Protein AF-A0A352TCT3-F1 (afdb_monomer)

Secondary structure (DSSP, 8-state):
---EEEEEEETTTTEEEEEEE-TTS-EEEEEEEEE-TTS-EEEEEEEETTEEEEEEEEEE-TTS-EEEEEEEEE-SS-EEEEEEEEE--SS-SSPEEEEEETTEEEEEEEESSSSEEEEEEESSSSEEEEEEEETTEEEEEEEEE-

Sequence (146 aa):
MFKKNKWQYREETKTLETSLYNSEGKEVSKTIYLYNAQGNLLSLQKTEENMLTYKGTFSYDSQNRLIAQEETVSDGKRTQVLRYEYTHTLRSSTPDMSFYEDGELRITEEHESDSRVIQTIYFDSSHKIVAVYQDKIKVEEKLIED

Solvent-accessible surface area (backbone atoms only — not comparable to full-atom values): 7748 Å² total; per-residue (Å²): 112,76,68,48,78,48,79,50,77,40,78,95,67,38,28,42,36,38,38,35,21,36,74,86,67,49,74,44,34,39,38,43,37,32,35,49,97,88,68,48,67,40,33,38,40,32,30,45,77,89,38,74,34,34,39,38,37,45,41,61,50,99,85,73,44,75,34,34,38,41,36,39,42,32,83,88,84,54,76,48,40,40,36,40,40,40,47,80,56,93,50,21,95,59,57,24,37,39,36,26,53,74,82,42,72,35,35,40,37,42,47,76,27,83,46,32,36,41,36,36,40,41,81,55,101,45,40,34,37,44,34,35,26,49,77,87,38,79,78,46,75,43,82,46,76,115

Radius of gyration: 19.86 Å; Cα contacts (8 Å, |Δi|>4): 345; chains: 1; bounding box: 52×35×47 Å

pLDDT: mean 95.11, std 6.44, range [53.06, 98.81]

Foldseek 3Di:
DWDDKDWDADPVQRKIKIFTARPVRDTFKIK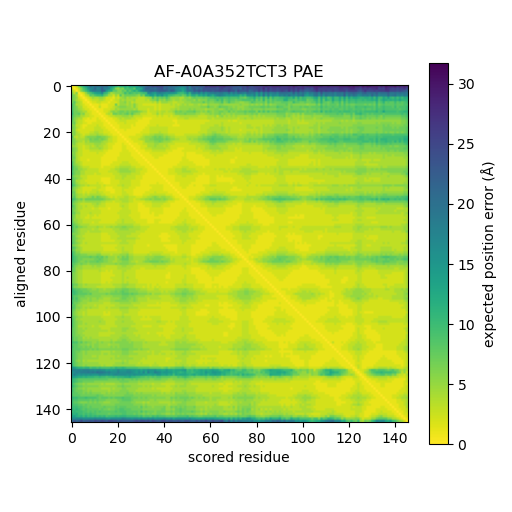IFGADPVGHTQKMWMAGNNRTQKIKGWDADPVRHTAKMWMWGDPPPDIKIKIKGFADDPQEPGTWIWIDINNHTAKTWDRNHNQWIWIWGDPDPFWIKIWIGGNNHTPDIDIGGD

Nearest PDB structures (foldseek):
  8qja-assembly1_A  TM=4.195E-01  e=4.660E-03  Advenella mimigardefordensis DPN7
  8fjp-assembly1_A  TM=3.912E-01  e=1.651E-02  Aedes aegypti
  8cp6-assembly1_B  TM=3.955E-01  e=5.2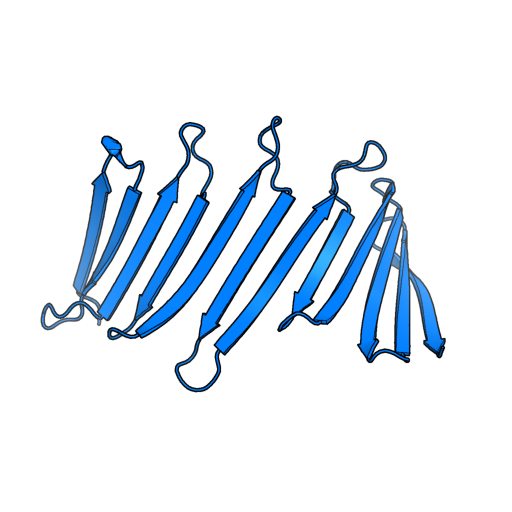88E-02  Pseudomonas aeruginosa
  8r54-assembly1_A  TM=2.310E-01  e=3.188E-02  Mus musculus
  6ske-assembly2_C  TM=1.926E-01  e=3.903E-02  Gallus gallus

Structure (mmCIF, N/CA/C/O backbone):
data_AF-A0A352TCT3-F1
#
_entry.id   AF-A0A352TCT3-F1
#
loop_
_atom_site.group_PDB
_atom_site.id
_atom_site.type_symbol
_atom_site.label_atom_id
_atom_site.label_alt_id
_atom_site.label_comp_id
_atom_site.label_asym_id
_atom_site.label_entity_id
_atom_site.label_seq_id
_atom_site.pdbx_PDB_ins_code
_atom_site.Cartn_x
_atom_site.Cartn_y
_atom_site.Cartn_z
_atom_site.occupancy
_atom_site.B_iso_or_equiv
_atom_site.auth_seq_id
_atom_site.auth_comp_id
_atom_site.auth_asym_id
_atom_site.auth_atom_id
_atom_site.pdbx_PDB_model_num
ATOM 1 N N . MET A 1 1 ? 21.296 -17.694 -15.715 1.00 53.06 1 MET A N 1
ATOM 2 C CA . MET A 1 1 ? 22.333 -17.125 -14.823 1.00 53.06 1 MET A CA 1
ATOM 3 C C . MET A 1 1 ? 22.462 -15.641 -15.150 1.00 53.06 1 MET A C 1
ATOM 5 O O . MET A 1 1 ? 22.738 -15.325 -16.302 1.00 53.06 1 MET A O 1
ATOM 9 N N . PHE A 1 2 ? 22.175 -14.737 -14.209 1.00 61.62 2 PHE A N 1
ATOM 10 C CA . PHE A 1 2 ? 22.302 -13.290 -14.437 1.00 61.62 2 PHE A CA 1
ATOM 11 C C . PHE A 1 2 ? 23.760 -12.862 -14.275 1.00 61.62 2 PHE A C 1
ATOM 13 O O . PHE A 1 2 ? 24.455 -13.383 -13.404 1.00 61.62 2 PHE A O 1
ATOM 20 N N . LYS A 1 3 ? 24.243 -11.963 -15.138 1.00 66.81 3 LYS A N 1
ATOM 21 C CA . LYS A 1 3 ? 25.675 -11.627 -15.210 1.00 66.81 3 LYS A CA 1
ATOM 22 C C . LYS A 1 3 ? 26.025 -10.269 -14.620 1.00 66.81 3 LYS A C 1
ATOM 24 O O . LYS A 1 3 ? 27.180 -10.066 -14.252 1.00 66.81 3 LYS A O 1
ATOM 29 N N . LYS A 1 4 ? 25.085 -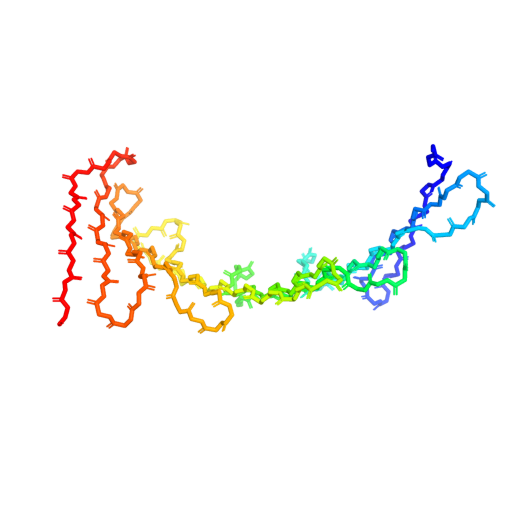9.320 -14.592 1.00 76.12 4 LYS A N 1
ATOM 30 C CA . LYS A 1 4 ? 25.413 -7.932 -14.262 1.00 76.12 4 LYS A CA 1
ATOM 31 C C . LYS A 1 4 ? 24.219 -7.170 -13.705 1.00 76.12 4 LYS A C 1
ATOM 33 O O . LYS A 1 4 ? 23.139 -7.213 -14.285 1.00 76.12 4 LYS A O 1
ATOM 38 N N . ASN A 1 5 ? 24.481 -6.431 -12.632 1.00 82.19 5 ASN A N 1
ATOM 39 C CA . ASN A 1 5 ? 23.622 -5.372 -12.121 1.00 82.19 5 ASN A CA 1
ATOM 40 C C . ASN A 1 5 ? 24.245 -4.023 -12.493 1.00 82.19 5 ASN A C 1
ATOM 42 O O . ASN A 1 5 ? 25.467 -3.858 -12.411 1.00 82.19 5 ASN A O 1
ATOM 46 N N . LYS A 1 6 ? 23.421 -3.067 -12.914 1.00 91.00 6 LYS A N 1
ATOM 47 C CA . LYS A 1 6 ? 23.820 -1.670 -13.114 1.00 91.00 6 LYS A CA 1
ATOM 48 C C . LYS A 1 6 ? 22.936 -0.787 -12.245 1.00 91.00 6 LYS A C 1
ATOM 50 O O . LYS A 1 6 ? 21.727 -0.982 -12.226 1.00 91.00 6 LYS A O 1
ATOM 55 N N . TRP A 1 7 ? 23.546 0.189 -11.582 1.00 91.31 7 TRP A N 1
ATOM 56 C CA . TRP A 1 7 ? 22.848 1.231 -10.834 1.00 91.31 7 TRP A CA 1
ATOM 57 C C . TRP A 1 7 ? 23.170 2.585 -11.447 1.00 91.31 7 TRP A C 1
ATOM 59 O O . TRP A 1 7 ? 24.325 2.862 -11.782 1.00 91.31 7 TRP A O 1
ATOM 69 N N . GLN A 1 8 ? 22.156 3.425 -11.597 1.00 93.69 8 GLN A N 1
ATOM 70 C CA . GLN A 1 8 ? 22.319 4.796 -12.047 1.00 93.69 8 GLN A CA 1
ATOM 71 C C . GLN A 1 8 ? 21.451 5.711 -11.197 1.00 93.69 8 GLN A C 1
ATOM 73 O O . GLN A 1 8 ? 20.228 5.637 -11.245 1.00 93.69 8 GLN A O 1
ATOM 78 N N . TYR A 1 9 ? 22.098 6.588 -10.438 1.00 91.69 9 TYR A N 1
ATOM 79 C CA . TYR A 1 9 ? 21.422 7.603 -9.646 1.00 91.69 9 TYR A CA 1
ATOM 80 C C . TYR A 1 9 ? 21.542 8.970 -10.325 1.00 91.69 9 TYR A C 1
ATOM 82 O O . TYR A 1 9 ? 22.621 9.352 -10.785 1.00 91.69 9 TYR A O 1
ATOM 90 N N . ARG A 1 10 ? 20.425 9.690 -10.420 1.00 93.50 10 ARG A N 1
ATOM 91 C CA . ARG A 1 10 ? 20.323 11.045 -10.967 1.00 93.50 10 ARG A CA 1
ATOM 92 C C . ARG A 1 10 ? 19.877 11.974 -9.849 1.00 93.50 10 ARG A C 1
ATOM 94 O O . ARG A 1 10 ? 18.732 11.903 -9.414 1.00 93.50 10 ARG A O 1
ATOM 101 N N . GLU A 1 11 ? 20.783 12.835 -9.403 1.00 92.25 11 GLU A N 1
ATOM 102 C CA . GLU A 1 11 ? 20.540 13.725 -8.264 1.00 92.25 11 GLU A CA 1
ATOM 103 C C . GLU A 1 11 ? 19.509 14.819 -8.587 1.00 92.25 11 GLU A C 1
ATOM 105 O O . GLU A 1 11 ? 18.638 15.087 -7.765 1.00 92.25 11 GLU A O 1
ATOM 110 N N . GLU A 1 12 ? 19.536 15.379 -9.803 1.00 90.88 12 GLU A N 1
ATOM 111 C CA . GLU A 1 12 ? 18.596 16.421 -10.262 1.00 90.88 12 GLU A CA 1
ATOM 112 C C . GLU A 1 12 ? 17.131 15.973 -10.203 1.00 90.88 12 GLU A C 1
ATOM 114 O O . GLU A 1 12 ? 16.250 16.748 -9.843 1.00 90.88 12 GLU A O 1
ATOM 119 N N . THR A 1 13 ? 16.873 14.706 -10.538 1.00 89.56 13 THR A N 1
ATOM 120 C CA . THR A 1 13 ? 15.528 14.117 -10.547 1.00 89.56 13 THR A CA 1
ATOM 121 C C . THR A 1 13 ? 15.272 13.216 -9.343 1.00 89.56 13 THR A C 1
ATOM 123 O O . THR A 1 13 ? 14.236 12.556 -9.304 1.00 89.56 13 THR A O 1
ATOM 126 N N . LYS A 1 14 ? 16.219 13.116 -8.395 1.00 95.12 14 LYS A N 1
ATOM 127 C CA . LYS A 1 14 ? 16.174 12.182 -7.253 1.00 95.12 14 LYS A CA 1
ATOM 128 C C . LYS A 1 14 ? 15.729 10.776 -7.667 1.00 95.12 14 LYS A C 1
ATOM 130 O O . LYS A 1 14 ? 14.862 10.161 -7.050 1.00 95.12 14 LYS A O 1
ATOM 135 N N . THR A 1 15 ? 16.282 10.286 -8.773 1.00 96.56 15 THR A N 1
ATOM 136 C CA . THR A 1 15 ? 15.864 9.027 -9.400 1.00 96.56 15 THR A CA 1
ATOM 137 C C . THR A 1 15 ? 16.974 7.997 -9.304 1.00 96.56 15 THR A C 1
ATOM 139 O O . THR A 1 15 ? 18.106 8.274 -9.700 1.00 96.56 15 THR A O 1
ATOM 142 N N . LEU A 1 16 ? 16.651 6.795 -8.838 1.00 97.06 16 LEU A N 1
ATOM 143 C CA . LEU A 1 16 ? 17.525 5.630 -8.920 1.00 97.06 16 LEU A CA 1
ATOM 144 C C . LEU A 1 16 ? 16.969 4.662 -9.960 1.00 97.06 16 LEU A C 1
ATOM 146 O O . LEU A 1 16 ? 15.797 4.312 -9.932 1.00 97.06 16 LEU A O 1
ATOM 150 N N . GLU A 1 17 ? 17.824 4.200 -10.856 1.00 97.19 17 GLU A N 1
ATOM 151 C CA . GLU A 1 17 ? 17.521 3.150 -11.817 1.00 97.19 17 GLU A CA 1
ATOM 152 C C . GLU A 1 17 ? 18.409 1.938 -11.541 1.00 97.19 17 GLU A C 1
ATOM 154 O O . GLU A 1 17 ? 19.621 2.077 -11.340 1.00 97.19 17 GLU A O 1
ATOM 159 N N . THR A 1 18 ? 17.810 0.751 -11.548 1.00 96.06 18 THR A N 1
ATOM 160 C CA . THR A 1 18 ? 18.513 -0.526 -11.447 1.00 96.06 18 THR A CA 1
ATOM 161 C C . THR A 1 18 ? 18.160 -1.400 -12.644 1.00 96.06 18 THR A C 1
ATOM 163 O O . THR A 1 18 ? 16.989 -1.545 -12.982 1.00 96.06 18 THR A O 1
ATOM 166 N N . SER A 1 19 ? 19.169 -1.981 -13.291 1.00 95.94 19 SER A N 1
ATOM 167 C CA . SER A 1 19 ? 18.990 -2.880 -14.438 1.00 95.94 19 SER A CA 1
ATOM 168 C C . SER A 1 19 ? 19.696 -4.208 -14.199 1.00 95.94 19 SER A C 1
ATOM 170 O O . SER A 1 19 ? 20.853 -4.236 -13.760 1.00 9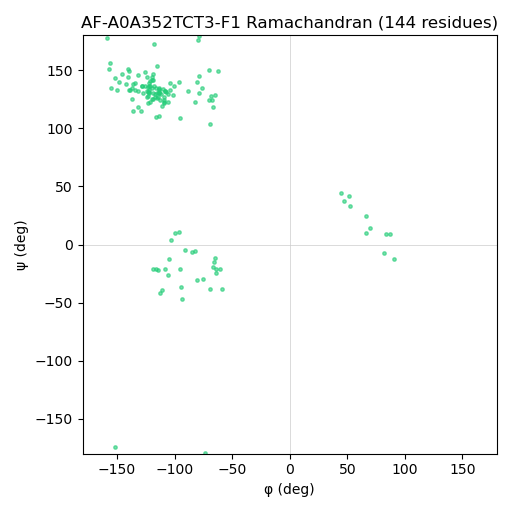5.94 19 SER A O 1
ATOM 172 N N . LEU A 1 20 ? 19.014 -5.299 -14.540 1.00 94.56 20 LEU A N 1
ATOM 173 C CA . LEU A 1 20 ? 19.510 -6.670 -14.492 1.00 94.56 20 LEU A CA 1
ATOM 174 C C . LEU A 1 20 ? 19.690 -7.201 -15.914 1.00 94.56 20 LEU A C 1
ATOM 176 O O . LEU A 1 20 ? 18.787 -7.086 -16.744 1.00 94.56 20 LEU A O 1
ATOM 180 N N . TYR A 1 21 ? 20.833 -7.837 -16.172 1.00 92.81 21 TYR A N 1
ATOM 181 C CA . TYR A 1 21 ? 21.163 -8.408 -17.479 1.00 92.81 21 TYR A CA 1
ATOM 182 C C . TYR A 1 21 ? 21.373 -9.925 -17.405 1.00 92.81 21 TYR A C 1
ATOM 184 O O . TYR A 1 21 ? 21.987 -10.448 -16.462 1.00 92.81 21 TYR A O 1
ATOM 192 N N . ASN A 1 22 ? 20.907 -10.642 -18.429 1.00 91.56 22 ASN A N 1
ATOM 193 C CA . ASN A 1 22 ? 21.167 -12.073 -18.591 1.00 91.56 22 ASN A CA 1
ATOM 194 C C . ASN A 1 22 ? 22.624 -12.351 -19.024 1.00 91.56 22 ASN A C 1
ATOM 196 O O . ASN A 1 22 ? 23.444 -11.444 -19.186 1.00 91.56 22 ASN A O 1
ATOM 200 N N . SER A 1 23 ? 22.968 -13.627 -19.209 1.00 90.25 23 SER A N 1
ATOM 201 C CA . SER A 1 23 ? 24.315 -14.060 -19.607 1.00 90.25 23 SER A CA 1
ATOM 202 C C . SER A 1 23 ? 24.764 -13.580 -20.993 1.00 90.25 23 SER A C 1
ATOM 204 O O . SER A 1 23 ? 25.972 -13.542 -21.242 1.00 90.25 23 SER A O 1
ATOM 206 N N . GLU A 1 24 ? 23.814 -13.212 -21.855 1.00 91.50 24 GLU A N 1
ATOM 207 C CA . GLU A 1 24 ? 24.013 -12.689 -23.215 1.00 91.50 24 GLU A CA 1
ATOM 208 C C . GLU A 1 24 ? 24.117 -11.155 -23.241 1.00 91.50 24 GLU A C 1
ATOM 210 O O . GLU A 1 24 ? 24.393 -10.567 -24.281 1.00 91.50 24 GLU A O 1
ATOM 215 N N . GLY A 1 25 ? 23.925 -10.491 -22.094 1.00 89.38 25 GLY A N 1
ATOM 216 C CA . GLY A 1 25 ? 23.956 -9.034 -21.988 1.00 89.38 25 GLY A CA 1
ATOM 217 C C . GLY A 1 25 ? 22.640 -8.342 -22.354 1.00 89.38 25 GLY A C 1
ATOM 218 O O . GLY A 1 25 ? 22.618 -7.116 -22.421 1.00 89.38 25 GLY A O 1
ATOM 219 N N . LYS A 1 26 ? 21.543 -9.088 -22.549 1.00 91.38 26 LYS A N 1
ATOM 220 C CA . LYS A 1 26 ? 20.192 -8.529 -22.714 1.00 91.38 26 LYS A CA 1
ATOM 221 C C . LYS A 1 26 ? 19.645 -8.084 -21.355 1.00 91.38 26 LYS A C 1
ATOM 223 O O . LYS A 1 26 ? 19.759 -8.829 -20.379 1.00 91.38 26 LYS A O 1
ATOM 228 N N . GLU A 1 27 ? 19.049 -6.893 -21.294 1.00 93.06 27 GLU A N 1
ATOM 229 C CA . GLU A 1 27 ? 18.313 -6.431 -20.110 1.00 93.06 27 GLU A CA 1
ATOM 230 C C . GLU A 1 27 ? 17.043 -7.273 -19.935 1.00 93.06 27 GLU A C 1
ATOM 232 O O . GLU A 1 27 ? 16.271 -7.445 -20.878 1.00 93.06 27 GLU A O 1
ATOM 237 N N . VAL A 1 28 ? 16.859 -7.828 -18.740 1.00 95.00 28 VAL A N 1
ATOM 238 C CA . VAL A 1 28 ? 15.728 -8.708 -18.392 1.00 95.00 28 VAL A CA 1
ATOM 239 C C . VAL A 1 28 ? 14.806 -8.089 -17.352 1.00 95.00 28 VAL A C 1
ATOM 241 O O . VAL A 1 28 ? 13.647 -8.471 -17.248 1.00 95.00 28 VAL A O 1
ATOM 244 N N . SER A 1 29 ? 15.309 -7.129 -16.578 1.00 95.75 29 SER A N 1
ATOM 245 C CA . SER A 1 29 ? 14.525 -6.404 -15.589 1.00 95.75 29 SER A CA 1
ATOM 246 C C . SER A 1 29 ? 15.107 -5.017 -15.398 1.00 95.75 29 SER A C 1
ATOM 248 O O . SER A 1 29 ? 16.329 -4.848 -15.368 1.00 95.75 29 SER A O 1
ATOM 250 N N . LYS A 1 30 ? 14.225 -4.047 -15.189 1.00 96.62 30 LYS A N 1
ATOM 251 C CA . LYS A 1 30 ? 14.563 -2.672 -14.851 1.00 96.62 30 LYS A CA 1
ATOM 252 C C . LYS A 1 30 ? 13.615 -2.152 -13.782 1.00 96.62 30 LYS A C 1
ATOM 254 O O . LYS A 1 30 ? 12.403 -2.300 -13.918 1.00 96.62 30 LYS A O 1
ATOM 259 N N . THR A 1 31 ? 14.163 -1.519 -12.753 1.00 97.56 31 THR A N 1
ATOM 260 C CA . THR A 1 31 ? 13.384 -0.852 -11.709 1.00 97.56 31 THR A CA 1
ATOM 261 C C . THR A 1 31 ? 13.789 0.610 -11.612 1.00 97.56 31 THR A C 1
ATOM 263 O O . THR A 1 31 ? 14.975 0.928 -11.546 1.00 97.56 31 THR A O 1
ATOM 266 N N . ILE A 1 32 ? 12.806 1.504 -11.600 1.00 98.06 32 ILE A N 1
ATOM 267 C CA . ILE A 1 32 ? 12.995 2.947 -11.444 1.00 98.06 32 ILE A CA 1
ATOM 268 C C . ILE A 1 32 ? 12.336 3.369 -10.135 1.00 98.06 32 ILE A C 1
ATOM 270 O O . ILE A 1 32 ? 11.175 3.047 -9.898 1.00 98.06 32 ILE A O 1
ATOM 274 N N . TYR A 1 33 ? 13.074 4.107 -9.316 1.00 98.38 33 TYR A N 1
ATOM 275 C CA . TYR A 1 33 ? 12.645 4.660 -8.039 1.00 98.38 33 TYR A CA 1
ATOM 276 C C . TYR A 1 33 ? 12.731 6.180 -8.120 1.00 98.38 33 TYR A C 1
ATOM 278 O O . TYR A 1 33 ? 13.772 6.712 -8.511 1.00 98.38 33 TYR A O 1
ATOM 286 N N . LEU A 1 34 ? 11.670 6.876 -7.728 1.00 98.44 34 LEU A N 1
ATOM 287 C CA . LEU A 1 34 ? 11.646 8.332 -7.610 1.00 98.44 34 LEU A CA 1
ATOM 288 C C . LEU A 1 34 ? 11.499 8.711 -6.144 1.00 98.44 34 LEU A C 1
ATOM 290 O O . LEU A 1 34 ? 10.574 8.230 -5.497 1.00 98.44 34 LEU A O 1
ATOM 294 N N . TYR A 1 35 ? 12.347 9.608 -5.653 1.00 98.00 35 TYR A N 1
ATOM 295 C CA . TYR A 1 35 ? 12.308 10.080 -4.273 1.00 98.00 35 TYR A CA 1
ATOM 296 C C . TYR A 1 35 ? 11.972 11.571 -4.189 1.00 98.00 35 TYR A C 1
ATOM 298 O O . TYR A 1 35 ? 12.256 12.339 -5.108 1.00 98.00 35 TYR A O 1
ATOM 306 N N . ASN A 1 36 ? 11.386 11.999 -3.072 1.00 95.56 36 ASN A N 1
ATOM 307 C CA . ASN A 1 36 ? 11.277 13.416 -2.736 1.00 95.56 36 ASN A CA 1
ATOM 308 C C . ASN A 1 36 ? 12.599 13.946 -2.142 1.00 95.56 36 ASN A C 1
ATOM 310 O O . ASN A 1 36 ? 13.554 13.201 -1.913 1.00 95.56 36 ASN A O 1
ATOM 314 N N . ALA A 1 37 ? 12.657 15.251 -1.867 1.00 94.06 37 ALA A N 1
ATOM 315 C CA . ALA A 1 37 ? 13.844 15.892 -1.295 1.00 94.06 37 ALA A CA 1
ATOM 316 C C . ALA A 1 37 ? 14.193 15.390 0.120 1.00 94.06 37 ALA A C 1
ATOM 318 O O . ALA A 1 37 ? 15.351 15.464 0.524 1.00 94.06 37 ALA A O 1
ATOM 319 N N . GLN A 1 38 ? 13.209 14.868 0.855 1.00 94.81 38 GLN A N 1
ATOM 320 C CA . GLN A 1 38 ? 13.363 14.284 2.188 1.00 94.81 38 GLN A CA 1
ATOM 321 C C . GLN A 1 38 ? 13.842 12.821 2.142 1.00 94.81 38 GLN A C 1
ATOM 323 O O . GLN A 1 38 ? 14.136 12.247 3.186 1.00 94.81 38 GLN A O 1
ATOM 328 N N . GLY A 1 39 ? 13.955 12.224 0.950 1.00 95.56 39 GLY A N 1
ATOM 329 C CA . GLY A 1 39 ? 14.393 10.842 0.759 1.00 95.56 39 GLY A CA 1
ATOM 330 C C . GLY A 1 39 ? 13.275 9.799 0.826 1.00 95.56 39 GLY A C 1
ATOM 331 O O . GLY A 1 39 ? 13.570 8.606 0.799 1.00 95.56 39 GLY A O 1
ATOM 332 N N . ASN A 1 40 ? 12.003 10.201 0.870 1.00 97.50 40 ASN A N 1
ATOM 333 C CA . A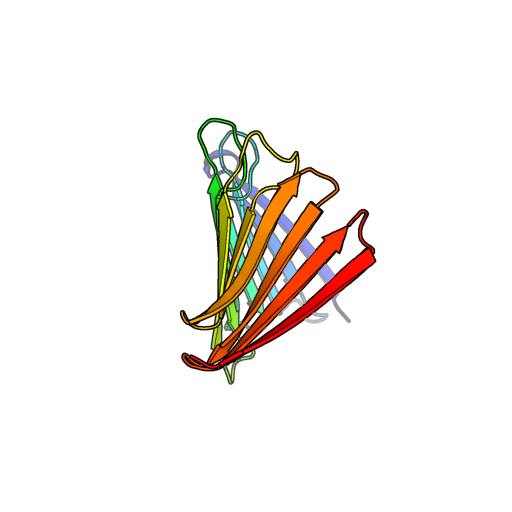SN A 1 40 ? 10.890 9.258 0.772 1.00 97.50 40 ASN A CA 1
ATOM 334 C C . ASN A 1 40 ? 10.661 8.839 -0.676 1.00 97.50 40 ASN A C 1
ATOM 336 O O . ASN A 1 40 ? 10.772 9.661 -1.586 1.00 97.50 40 ASN A O 1
ATOM 340 N N . LEU A 1 41 ? 10.263 7.588 -0.882 1.00 98.19 41 LEU A N 1
ATOM 341 C CA . LEU A 1 41 ? 9.873 7.071 -2.189 1.00 98.19 41 LEU A CA 1
ATOM 342 C C . LEU A 1 41 ? 8.534 7.689 -2.609 1.00 98.19 41 LEU A C 1
ATOM 344 O O . LEU A 1 41 ? 7.567 7.564 -1.885 1.00 98.19 41 LEU A O 1
ATOM 348 N N . LEU A 1 42 ? 8.459 8.337 -3.768 1.00 98.31 42 LEU A N 1
ATOM 349 C CA . LEU A 1 42 ? 7.218 8.862 -4.352 1.00 98.31 42 LEU A CA 1
ATOM 350 C C . LEU A 1 42 ? 6.588 7.879 -5.334 1.00 98.31 42 LEU A C 1
ATOM 352 O O . LEU A 1 42 ? 5.367 7.780 -5.436 1.00 98.31 42 LEU A O 1
ATOM 356 N N . SER A 1 43 ? 7.424 7.164 -6.088 1.00 98.44 43 SER A N 1
ATOM 357 C CA . SER A 1 43 ? 6.954 6.123 -6.995 1.00 98.44 43 SER A CA 1
ATOM 358 C C . SER A 1 43 ? 8.026 5.085 -7.287 1.00 98.44 43 SER A C 1
ATOM 360 O O . SER A 1 43 ? 9.226 5.361 -7.201 1.00 98.44 43 SER A O 1
ATOM 362 N N . LEU A 1 44 ? 7.572 3.896 -7.666 1.00 97.94 44 LEU A N 1
ATOM 363 C CA . LEU A 1 44 ? 8.402 2.799 -8.139 1.00 97.94 44 LEU A CA 1
ATOM 364 C C . LEU A 1 44 ? 7.768 2.188 -9.383 1.00 97.94 44 LEU A C 1
ATOM 366 O O . LEU A 1 44 ? 6.557 2.002 -9.435 1.00 97.94 44 LEU A O 1
ATOM 370 N N . GLN A 1 45 ? 8.575 1.845 -10.378 1.00 98.25 45 GLN A N 1
ATOM 371 C CA . GLN A 1 45 ? 8.128 1.094 -11.550 1.00 98.25 45 GLN A CA 1
ATOM 372 C C . GLN A 1 45 ? 9.088 -0.052 -11.821 1.00 98.25 45 GLN A C 1
ATOM 374 O O . GLN A 1 45 ? 10.297 0.166 -11.862 1.00 98.25 45 GLN A O 1
ATOM 379 N N . LYS A 1 46 ? 8.554 -1.254 -12.032 1.00 97.94 46 LYS A N 1
ATOM 380 C CA . LYS A 1 46 ? 9.319 -2.446 -12.391 1.00 97.94 46 LYS A CA 1
ATOM 381 C C . LYS A 1 46 ? 8.857 -2.965 -13.741 1.00 97.94 46 LYS A C 1
ATOM 383 O O . LYS A 1 46 ? 7.676 -3.229 -13.944 1.00 97.94 46 LYS A O 1
ATOM 388 N N . THR A 1 47 ? 9.808 -3.114 -14.648 1.00 97.31 47 THR A N 1
ATOM 389 C CA . THR A 1 47 ? 9.610 -3.735 -15.954 1.00 97.31 47 THR A CA 1
ATOM 390 C C . THR A 1 47 ? 10.415 -5.026 -16.010 1.00 97.31 47 THR A C 1
ATOM 392 O O . THR A 1 47 ? 11.617 -4.991 -15.760 1.00 97.31 47 THR A O 1
ATOM 395 N N . GLU A 1 48 ? 9.790 -6.146 -16.356 1.00 95.06 48 GLU A N 1
ATOM 396 C CA . GLU A 1 48 ? 10.437 -7.447 -16.565 1.00 95.06 48 GLU A CA 1
ATOM 397 C C . GLU A 1 48 ? 10.146 -7.935 -17.983 1.00 95.06 48 GLU A C 1
ATOM 399 O O . GLU A 1 48 ? 9.009 -7.872 -18.437 1.00 95.06 48 GLU A O 1
ATOM 404 N N . GLU A 1 49 ? 11.176 -8.366 -18.716 1.00 91.62 49 GLU A N 1
ATOM 405 C CA . GLU A 1 49 ? 11.069 -8.786 -20.126 1.00 91.62 49 GLU A CA 1
ATOM 406 C C . GLU A 1 49 ? 10.268 -7.799 -21.010 1.00 91.62 49 GLU A C 1
ATOM 408 O O . GLU A 1 49 ? 9.550 -8.192 -21.927 1.00 91.62 49 GLU A O 1
ATOM 413 N N . ASN A 1 50 ? 10.435 -6.493 -20.757 1.00 87.81 50 ASN A N 1
ATOM 414 C CA . ASN A 1 50 ? 9.728 -5.372 -21.403 1.00 87.81 50 ASN A CA 1
ATOM 415 C C . ASN A 1 50 ? 8.234 -5.217 -21.055 1.00 87.81 50 ASN A C 1
ATOM 417 O O . ASN A 1 50 ? 7.530 -4.458 -21.719 1.00 87.81 50 ASN A O 1
ATOM 421 N N . MET A 1 51 ? 7.749 -5.879 -20.008 1.00 93.88 51 MET A N 1
ATOM 422 C CA . MET A 1 51 ? 6.398 -5.719 -19.471 1.00 93.88 51 MET A CA 1
ATOM 423 C C . MET A 1 51 ? 6.440 -4.984 -18.132 1.00 93.88 51 MET A C 1
ATOM 425 O O . MET A 1 51 ? 7.218 -5.352 -17.258 1.00 93.88 51 MET A O 1
ATOM 429 N N . LEU A 1 52 ? 5.600 -3.962 -17.948 1.00 95.75 52 LEU A N 1
ATOM 430 C CA . LEU A 1 52 ? 5.423 -3.312 -16.648 1.00 95.75 52 LEU A CA 1
ATOM 431 C C . LEU A 1 52 ? 4.703 -4.283 -15.698 1.00 95.75 52 LEU A C 1
ATOM 433 O O . LEU A 1 52 ? 3.497 -4.479 -15.825 1.00 95.75 52 LEU A O 1
ATOM 437 N N . THR A 1 53 ? 5.438 -4.888 -14.767 1.00 97.69 53 THR A N 1
ATOM 438 C CA . THR A 1 53 ? 4.901 -5.881 -13.820 1.00 97.69 53 THR A CA 1
ATOM 439 C C . THR A 1 53 ? 4.507 -5.272 -12.482 1.00 97.69 53 THR A C 1
ATOM 441 O O . THR A 1 53 ? 3.688 -5.840 -11.763 1.00 97.69 53 THR A O 1
ATOM 444 N N . TYR A 1 54 ? 5.050 -4.100 -12.146 1.00 98.31 54 TYR A N 1
ATOM 445 C CA . TYR A 1 54 ? 4.677 -3.378 -10.935 1.00 98.31 54 TYR A CA 1
ATOM 446 C C . TYR A 1 54 ? 4.776 -1.864 -11.132 1.00 98.31 54 TYR A C 1
ATOM 448 O O . TYR A 1 54 ? 5.747 -1.357 -11.704 1.00 98.31 54 TYR A O 1
ATOM 456 N N . LYS A 1 55 ? 3.811 -1.129 -10.584 1.00 98.56 55 LYS A N 1
ATOM 457 C CA . LYS A 1 55 ? 3.862 0.323 -10.403 1.00 98.56 55 LYS A CA 1
ATOM 458 C C . LYS A 1 55 ? 3.327 0.674 -9.019 1.00 98.56 55 LYS A C 1
ATOM 460 O O . LYS A 1 55 ? 2.197 0.332 -8.726 1.00 98.56 55 LYS A O 1
ATOM 465 N N . GLY A 1 56 ? 4.104 1.390 -8.217 1.00 98.62 56 GLY A N 1
ATOM 466 C CA . GLY A 1 56 ? 3.711 1.885 -6.898 1.00 98.62 56 GLY A CA 1
ATOM 467 C C . GLY A 1 56 ? 3.766 3.409 -6.841 1.00 98.62 56 GLY A C 1
ATOM 468 O O . GLY A 1 56 ? 4.660 4.014 -7.443 1.00 98.62 56 GLY A O 1
ATOM 469 N N . THR A 1 57 ? 2.842 4.034 -6.119 1.00 98.75 57 THR A N 1
ATOM 470 C CA . THR A 1 57 ? 2.870 5.463 -5.772 1.00 98.75 57 THR A CA 1
ATOM 471 C C . THR A 1 57 ? 2.599 5.648 -4.287 1.00 98.75 57 THR A C 1
ATOM 473 O O . THR A 1 57 ? 1.837 4.882 -3.706 1.00 98.75 57 THR A O 1
ATOM 476 N N . PHE A 1 58 ? 3.232 6.647 -3.674 1.00 98.81 58 PHE A N 1
ATOM 477 C CA . PHE A 1 58 ? 3.213 6.846 -2.226 1.00 98.81 58 PHE A CA 1
ATOM 478 C C . PHE A 1 58 ? 3.016 8.325 -1.904 1.00 98.81 58 PHE A C 1
ATOM 480 O O . PHE A 1 58 ? 3.660 9.195 -2.496 1.00 98.81 58 PHE A O 1
ATOM 487 N N . SER A 1 59 ? 2.134 8.607 -0.950 1.00 98.56 59 SER A 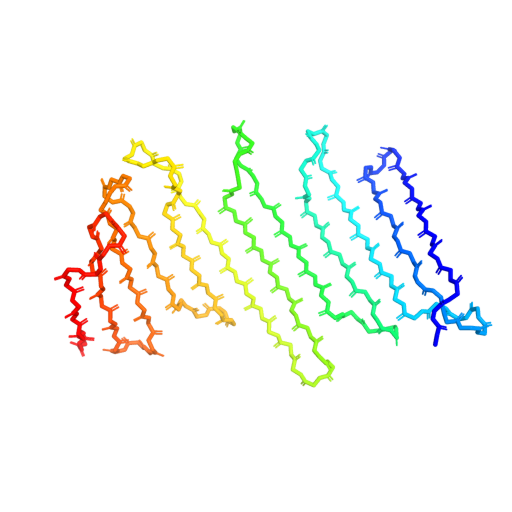N 1
ATOM 488 C CA . SER A 1 59 ? 1.795 9.962 -0.516 1.00 98.56 59 SER A CA 1
ATOM 489 C C . SER A 1 59 ? 2.072 10.140 0.965 1.00 98.56 59 SER A C 1
ATOM 491 O O . SER A 1 59 ? 1.784 9.257 1.772 1.00 98.56 59 SER A O 1
ATOM 493 N N . TYR A 1 60 ? 2.593 11.311 1.319 1.00 98.50 60 TYR A N 1
ATOM 494 C CA . TYR A 1 60 ? 2.990 11.647 2.680 1.00 98.50 60 TYR A CA 1
ATOM 495 C C . TYR A 1 60 ? 2.312 12.937 3.127 1.00 98.50 60 TYR A C 1
ATOM 497 O O . TYR A 1 60 ? 2.064 13.826 2.311 1.00 98.50 60 TYR A O 1
ATOM 505 N N . ASP A 1 61 ? 2.037 13.048 4.420 1.00 97.38 61 ASP A N 1
ATOM 506 C CA . ASP A 1 61 ? 1.580 14.298 5.017 1.00 97.38 61 ASP A CA 1
ATOM 507 C C . ASP A 1 61 ? 2.733 15.289 5.268 1.00 97.38 61 ASP A C 1
ATOM 509 O O . ASP A 1 61 ? 3.909 15.021 5.008 1.00 97.38 61 ASP A O 1
ATOM 513 N N . SER A 1 62 ? 2.394 16.463 5.808 1.00 96.62 62 SER A N 1
ATOM 514 C CA . SER A 1 62 ? 3.359 17.515 6.152 1.00 96.62 62 SER A CA 1
ATOM 515 C C . SER A 1 62 ? 4.327 17.137 7.279 1.00 96.62 62 SER A C 1
ATOM 517 O O . SER A 1 62 ? 5.340 17.811 7.459 1.00 96.62 62 SER A O 1
ATOM 519 N N . GLN A 1 63 ? 4.037 16.071 8.028 1.00 96.31 63 GLN A N 1
ATOM 520 C CA . GLN A 1 63 ? 4.903 15.506 9.062 1.00 96.31 63 GLN A CA 1
ATOM 521 C C . GLN A 1 63 ? 5.738 14.335 8.530 1.00 96.31 63 GLN A C 1
ATOM 523 O O . GLN A 1 63 ? 6.393 13.645 9.309 1.00 96.31 63 GLN A O 1
ATOM 528 N N . ASN A 1 64 ? 5.755 14.135 7.207 1.00 97.19 64 ASN A N 1
ATOM 529 C CA . ASN A 1 64 ? 6.516 13.097 6.525 1.00 97.19 64 ASN A CA 1
ATOM 530 C C . ASN A 1 64 ? 6.038 11.665 6.834 1.00 97.19 64 ASN A C 1
ATOM 532 O O . ASN A 1 64 ? 6.812 10.714 6.720 1.00 97.19 64 ASN A O 1
ATOM 536 N N . ARG A 1 65 ? 4.771 11.495 7.222 1.00 97.50 65 ARG A N 1
ATOM 537 C CA . ARG A 1 65 ? 4.158 10.188 7.496 1.00 97.50 65 ARG A CA 1
ATOM 538 C C . ARG A 1 65 ? 3.401 9.702 6.268 1.00 97.50 65 ARG A C 1
ATOM 540 O O . ARG A 1 65 ? 2.744 10.500 5.605 1.00 97.50 65 ARG A O 1
ATOM 547 N N . LEU A 1 66 ? 3.489 8.409 5.959 1.00 98.38 66 LEU A N 1
ATOM 548 C CA . LEU A 1 66 ? 2.755 7.803 4.844 1.00 98.38 66 LEU A CA 1
ATOM 549 C C . LEU A 1 66 ? 1.245 7.872 5.123 1.00 98.38 66 LEU A C 1
ATOM 551 O O . LEU A 1 66 ? 0.809 7.454 6.195 1.00 98.38 66 LEU A O 1
ATOM 555 N N . ILE A 1 67 ? 0.474 8.389 4.167 1.00 98.62 67 ILE A N 1
ATOM 556 C CA . ILE A 1 67 ? -0.993 8.518 4.253 1.00 98.62 67 ILE A CA 1
ATOM 557 C C . ILE A 1 67 ? -1.728 7.724 3.176 1.00 98.62 67 ILE A C 1
ATOM 559 O O . ILE A 1 67 ? -2.896 7.399 3.350 1.00 98.62 67 ILE A O 1
ATOM 563 N N . ALA A 1 68 ? -1.055 7.384 2.078 1.00 98.62 68 ALA A N 1
ATOM 564 C CA . ALA A 1 68 ? -1.620 6.512 1.062 1.00 98.62 68 ALA A CA 1
ATOM 565 C C . ALA A 1 68 ? -0.526 5.834 0.241 1.00 98.62 68 ALA A C 1
ATOM 567 O O . ALA A 1 68 ? 0.540 6.417 0.013 1.00 98.62 68 ALA A O 1
ATOM 568 N N . GLN A 1 69 ? -0.827 4.640 -0.256 1.00 98.56 69 GLN A N 1
ATOM 569 C CA . GLN A 1 69 ? -0.084 4.015 -1.341 1.00 98.56 69 GLN A CA 1
ATOM 570 C C . GLN A 1 69 ? -1.037 3.307 -2.304 1.00 98.56 69 GLN A C 1
ATOM 572 O O . GLN A 1 69 ? -2.048 2.739 -1.892 1.00 98.56 69 GLN A O 1
ATOM 577 N N . GLU A 1 70 ? -0.703 3.339 -3.586 1.00 98.75 70 GLU A N 1
ATOM 578 C CA . GLU A 1 70 ? -1.411 2.605 -4.632 1.00 98.75 70 GLU A CA 1
ATOM 579 C C . GLU A 1 70 ? -0.405 1.780 -5.422 1.00 98.75 70 GLU A C 1
ATOM 581 O O . GLU A 1 70 ? 0.618 2.304 -5.873 1.00 98.75 70 GLU A O 1
ATOM 586 N N . GLU A 1 71 ? -0.711 0.501 -5.600 1.00 98.50 71 GLU A N 1
ATOM 587 C CA . GLU A 1 71 ? 0.101 -0.459 -6.325 1.00 98.50 71 GLU A CA 1
ATOM 588 C C . GLU A 1 71 ? -0.708 -1.072 -7.464 1.00 98.50 71 GLU A C 1
ATOM 590 O O . GLU A 1 71 ? -1.838 -1.511 -7.292 1.00 98.50 71 GLU A O 1
ATOM 595 N N . THR A 1 72 ? -0.122 -1.133 -8.649 1.00 98.44 72 THR A N 1
ATOM 596 C CA . THR A 1 72 ? -0.626 -1.904 -9.779 1.00 98.44 72 THR A CA 1
ATOM 597 C C . THR A 1 72 ? 0.332 -3.055 -10.015 1.00 98.44 72 THR A C 1
ATOM 599 O O . THR A 1 72 ? 1.502 -2.820 -10.323 1.00 98.44 72 THR A O 1
ATOM 602 N N . VAL A 1 73 ? -0.156 -4.285 -9.897 1.00 97.50 73 VAL A N 1
ATOM 603 C CA . VAL A 1 73 ? 0.625 -5.509 -10.106 1.00 97.50 73 VAL A CA 1
ATOM 604 C C . VAL A 1 73 ? 0.083 -6.230 -11.330 1.00 97.50 73 VAL A C 1
ATOM 606 O O . VAL A 1 73 ? -1.128 -6.393 -11.464 1.00 97.50 73 VAL A O 1
ATOM 609 N N . SER A 1 74 ? 0.962 -6.657 -12.233 1.00 96.38 74 SER A N 1
ATOM 610 C CA . SER A 1 74 ? 0.582 -7.419 -13.420 1.00 96.38 74 SER A CA 1
ATOM 611 C C . SER A 1 74 ? 1.501 -8.615 -13.632 1.00 96.38 74 SER A C 1
ATOM 613 O O . SER A 1 74 ? 2.723 -8.483 -13.595 1.00 96.38 74 SER A O 1
ATOM 615 N N . ASP A 1 75 ? 0.907 -9.777 -13.896 1.00 92.88 75 ASP A N 1
ATOM 616 C CA . ASP A 1 75 ? 1.608 -11.003 -14.306 1.00 92.88 75 ASP A CA 1
ATOM 617 C C . ASP A 1 75 ? 1.541 -11.237 -15.831 1.00 92.88 75 ASP A C 1
ATOM 619 O O . ASP A 1 75 ? 1.878 -12.314 -16.331 1.00 92.88 75 ASP A O 1
ATOM 623 N N . GLY A 1 76 ? 1.059 -10.238 -16.578 1.00 89.69 76 GLY A N 1
ATOM 624 C CA . GLY A 1 76 ? 0.823 -10.310 -18.020 1.00 89.69 76 GLY A CA 1
ATOM 625 C C . GLY A 1 76 ? -0.490 -10.975 -18.432 1.00 89.69 76 GLY A C 1
ATOM 626 O O . GLY A 1 76 ? -0.839 -10.934 -19.611 1.00 89.69 76 GLY A O 1
ATOM 627 N N . LYS A 1 77 ? -1.239 -11.563 -17.494 1.00 93.94 77 LYS A N 1
ATOM 628 C CA . LYS A 1 77 ? -2.582 -12.122 -17.724 1.00 93.94 77 LYS A CA 1
ATOM 629 C C . LYS A 1 77 ? -3.650 -11.336 -16.982 1.00 93.94 77 LYS A C 1
ATOM 631 O O . LYS A 1 77 ? -4.719 -11.084 -17.532 1.00 93.94 77 LYS A O 1
ATOM 636 N N . ARG A 1 78 ? -3.358 -10.959 -15.743 1.00 95.25 78 ARG A N 1
ATOM 637 C CA . ARG A 1 78 ? -4.202 -10.145 -14.881 1.00 95.25 78 ARG A CA 1
ATOM 638 C C . ARG A 1 78 ? -3.414 -8.925 -14.435 1.00 95.25 78 ARG A C 1
ATOM 640 O O . ARG A 1 78 ? -2.217 -8.998 -14.172 1.00 95.25 78 ARG A O 1
ATOM 647 N N . THR A 1 79 ? -4.127 -7.816 -14.325 1.00 97.00 79 THR A N 1
ATOM 648 C CA . THR A 1 79 ? -3.666 -6.632 -13.611 1.00 97.00 79 THR A CA 1
ATOM 649 C C . THR A 1 79 ? -4.566 -6.446 -12.404 1.00 97.00 79 THR A C 1
ATOM 651 O O . THR A 1 79 ? -5.782 -6.572 -12.529 1.00 97.00 79 THR A O 1
ATOM 654 N N . GLN A 1 80 ? -3.960 -6.190 -11.253 1.00 97.94 80 GLN A N 1
ATOM 655 C CA . GLN A 1 80 ? -4.637 -5.923 -9.995 1.00 97.94 80 GLN A CA 1
ATOM 656 C C . GLN A 1 80 ? -4.197 -4.560 -9.471 1.00 97.94 80 GLN A C 1
ATOM 658 O O . GLN A 1 80 ? -3.013 -4.221 -9.555 1.00 97.94 80 GLN A O 1
ATOM 663 N N . VAL A 1 81 ? -5.143 -3.795 -8.933 1.00 98.44 81 VAL A N 1
ATOM 664 C CA . VAL A 1 81 ? -4.878 -2.526 -8.253 1.00 98.44 81 VAL A CA 1
ATOM 665 C C . VAL A 1 81 ? -5.117 -2.703 -6.760 1.00 98.44 81 VAL A C 1
ATOM 667 O O . VAL A 1 81 ? -6.191 -3.111 -6.335 1.00 98.44 81 VAL A O 1
ATOM 670 N N . LEU A 1 82 ? -4.111 -2.387 -5.959 1.00 98.56 82 LEU A N 1
ATOM 671 C CA . LEU A 1 82 ? -4.148 -2.419 -4.506 1.00 98.56 82 LEU A CA 1
ATOM 672 C C . LEU A 1 82 ? -4.018 -0.987 -4.003 1.00 98.56 82 LEU A C 1
ATOM 674 O O . LEU A 1 82 ? -3.116 -0.268 -4.427 1.00 98.56 82 LEU A O 1
ATOM 678 N N . ARG A 1 83 ? -4.885 -0.561 -3.089 1.00 98.75 83 ARG A N 1
ATOM 679 C CA . ARG A 1 83 ? -4.790 0.765 -2.471 1.00 98.75 83 ARG A CA 1
ATOM 680 C C . ARG A 1 83 ? -4.830 0.634 -0.963 1.00 98.75 83 ARG A C 1
ATOM 682 O O . ARG A 1 83 ? -5.663 -0.086 -0.425 1.00 98.75 83 ARG A O 1
ATOM 689 N N . TYR A 1 84 ? -3.956 1.368 -0.294 1.00 98.69 84 TYR A N 1
ATOM 690 C CA . TYR A 1 84 ? -3.924 1.479 1.154 1.00 98.69 84 TYR A CA 1
ATOM 691 C C . TYR A 1 84 ? -4.039 2.948 1.532 1.00 98.69 84 TYR A C 1
ATOM 693 O O . TYR A 1 84 ? -3.361 3.798 0.951 1.00 98.69 84 TYR A O 1
ATOM 701 N N . GLU A 1 85 ? -4.874 3.236 2.517 1.00 98.81 85 GLU A N 1
ATOM 702 C CA . GLU A 1 85 ? -5.053 4.561 3.103 1.00 98.81 85 GLU A CA 1
ATOM 703 C C . GLU A 1 85 ? -4.737 4.469 4.594 1.00 98.81 85 GLU A C 1
ATOM 705 O O . GLU A 1 85 ? -5.151 3.515 5.253 1.00 98.81 85 GLU A O 1
ATOM 710 N N . TYR A 1 86 ? -3.997 5.445 5.118 1.00 98.69 86 TYR A N 1
ATOM 711 C CA . TYR A 1 86 ? -3.538 5.465 6.504 1.00 98.69 86 TYR A CA 1
ATOM 712 C C . TYR A 1 86 ? -3.998 6.738 7.206 1.00 98.69 86 TYR A C 1
ATOM 714 O O . TYR A 1 86 ? -3.715 7.849 6.750 1.00 98.69 86 TYR A O 1
ATOM 722 N N . THR A 1 87 ? -4.644 6.581 8.358 1.00 98.56 87 THR A N 1
ATOM 723 C CA . THR A 1 87 ? -5.084 7.696 9.199 1.00 98.56 87 THR A CA 1
ATOM 724 C C . THR A 1 87 ? -4.311 7.694 10.508 1.00 98.56 87 THR A C 1
ATOM 726 O O . THR A 1 87 ? -4.491 6.839 11.369 1.00 98.56 87 THR A O 1
ATOM 729 N N . HIS A 1 88 ? -3.438 8.684 10.677 1.00 98.00 88 HIS A N 1
ATOM 730 C CA . HIS A 1 88 ? -2.662 8.849 11.904 1.00 98.00 88 HIS A CA 1
ATOM 731 C C . HIS A 1 88 ? -3.497 9.561 12.964 1.00 98.00 88 HIS A C 1
ATOM 733 O O . HIS A 1 88 ? -3.944 10.690 12.752 1.00 98.00 88 HIS A O 1
ATOM 739 N N . THR A 1 89 ? -3.671 8.927 14.121 1.00 96.12 89 THR A N 1
ATOM 740 C CA . THR A 1 89 ? -4.449 9.476 15.238 1.00 96.12 89 THR A CA 1
ATOM 741 C C . THR A 1 89 ? -3.572 9.670 16.473 1.00 96.12 89 THR A C 1
ATOM 743 O O . THR A 1 89 ? -2.408 9.288 16.493 1.00 96.12 89 THR A O 1
ATOM 746 N N . LEU A 1 90 ? -4.116 10.304 17.515 1.00 97.00 90 LEU A N 1
ATOM 747 C CA . LEU A 1 90 ? -3.429 10.428 18.809 1.00 97.00 90 LEU A CA 1
ATOM 748 C C . LEU A 1 90 ? -3.649 9.210 19.720 1.00 97.00 90 LEU A C 1
ATOM 750 O O . LEU A 1 90 ? -3.078 9.157 20.805 1.00 97.00 90 LEU A O 1
ATOM 754 N N . ARG A 1 91 ? -4.513 8.268 19.319 1.00 96.81 91 ARG A N 1
ATOM 755 C CA . ARG A 1 91 ? -4.902 7.113 20.142 1.00 96.81 91 ARG A CA 1
ATOM 756 C C . ARG A 1 91 ? -3.866 5.996 20.105 1.00 96.81 91 ARG A C 1
ATOM 758 O O . ARG A 1 91 ? -3.719 5.274 21.086 1.00 96.81 91 ARG A O 1
ATOM 765 N N . SER A 1 92 ? -3.160 5.866 18.986 1.00 96.75 92 SER A N 1
ATOM 766 C CA . SER A 1 92 ? -2.140 4.848 18.776 1.00 96.75 92 SER A CA 1
ATOM 767 C C . SER A 1 92 ? -0.951 5.419 18.016 1.00 96.75 92 SER A C 1
ATOM 769 O O . SER A 1 92 ? -1.070 6.347 17.219 1.00 96.75 92 SER A O 1
ATOM 771 N N . SER A 1 93 ? 0.209 4.833 18.282 1.00 95.62 93 SER A N 1
ATOM 772 C CA . SER A 1 93 ? 1.436 5.001 17.510 1.00 95.62 93 SER A CA 1
ATOM 773 C C . SER A 1 93 ? 1.352 4.412 16.095 1.00 95.62 93 SER A C 1
ATOM 775 O O . SER A 1 93 ? 2.141 4.798 15.231 1.00 95.62 93 SER A O 1
ATOM 777 N N . THR A 1 94 ? 0.404 3.503 15.851 1.00 96.38 94 THR A N 1
ATOM 778 C CA . THR A 1 94 ? 0.138 2.888 14.546 1.00 96.38 94 THR A CA 1
ATOM 779 C C . THR A 1 94 ? -1.070 3.578 13.902 1.00 96.38 94 THR A C 1
ATOM 781 O O . THR A 1 94 ? -2.041 3.868 14.603 1.00 96.38 94 THR A O 1
ATOM 784 N N . PRO A 1 95 ? -1.032 3.903 12.597 1.00 97.94 95 PRO A N 1
ATOM 785 C CA . PRO A 1 95 ? -2.182 4.500 11.932 1.00 97.94 95 PRO A CA 1
ATOM 786 C C . PRO A 1 95 ? -3.321 3.491 11.768 1.00 97.94 95 PRO A C 1
ATOM 788 O O . PRO A 1 95 ? -3.085 2.302 11.552 1.00 97.94 95 PRO A O 1
ATOM 791 N N . ASP A 1 96 ? -4.552 3.997 11.768 1.00 98.62 96 ASP A N 1
ATOM 792 C CA . ASP A 1 96 ? -5.693 3.258 11.231 1.00 98.62 96 ASP A CA 1
ATOM 793 C C . ASP A 1 96 ? -5.454 3.016 9.735 1.00 98.62 96 ASP A C 1
ATOM 795 O O . ASP A 1 96 ? -4.799 3.824 9.064 1.00 98.62 96 ASP A O 1
ATOM 799 N N . MET A 1 97 ? -5.971 1.917 9.197 1.00 98.50 97 MET A N 1
ATOM 800 C CA . MET A 1 97 ? -5.677 1.480 7.836 1.00 98.50 97 MET A CA 1
ATOM 801 C C . MET A 1 97 ? -6.940 1.022 7.117 1.00 98.50 97 MET A C 1
ATOM 803 O O . MET A 1 97 ? -7.784 0.341 7.688 1.00 98.50 97 MET A O 1
ATOM 807 N N . SER A 1 98 ? -7.071 1.405 5.850 1.00 98.75 98 SER A N 1
ATOM 808 C CA . SER A 1 98 ? -8.070 0.864 4.926 1.00 98.75 98 SER A CA 1
ATOM 809 C C . SER A 1 98 ? -7.362 0.272 3.718 1.00 98.75 98 SER A C 1
ATOM 811 O O . SER A 1 98 ? -6.511 0.927 3.118 1.00 98.75 98 SER A O 1
ATOM 813 N N . PHE A 1 99 ? -7.715 -0.956 3.360 1.00 98.62 99 PHE A N 1
ATOM 814 C CA . PHE A 1 99 ? -7.162 -1.678 2.222 1.00 98.62 99 PHE A CA 1
ATOM 815 C C . PHE A 1 99 ? -8.255 -1.975 1.202 1.00 98.62 99 PHE A C 1
ATOM 817 O O . PHE A 1 99 ? -9.299 -2.543 1.534 1.00 98.62 99 PHE A O 1
ATOM 824 N N . TYR A 1 100 ? -7.970 -1.626 -0.047 1.00 98.38 100 TYR A N 1
ATOM 825 C CA . TYR A 1 100 ? -8.839 -1.832 -1.189 1.00 98.38 100 TYR A CA 1
ATOM 826 C C . TYR A 1 100 ? -8.153 -2.720 -2.224 1.00 98.38 100 TYR A C 1
ATOM 828 O O . TYR A 1 100 ? -6.964 -2.560 -2.509 1.00 98.38 100 TYR A O 1
ATOM 836 N N . GLU A 1 101 ? -8.935 -3.597 -2.839 1.00 97.69 101 GLU A N 1
ATOM 837 C CA . GLU A 1 101 ? -8.523 -4.452 -3.946 1.00 97.69 101 GLU A CA 1
ATOM 838 C C . GLU A 1 101 ? -9.448 -4.197 -5.136 1.00 97.69 101 GLU A C 1
ATOM 840 O O . GLU A 1 101 ? -10.663 -4.334 -5.024 1.00 97.69 101 GLU A O 1
ATOM 845 N N . ASP A 1 102 ? -8.873 -3.803 -6.270 1.00 97.12 102 ASP A N 1
ATOM 846 C CA . ASP A 1 102 ? -9.585 -3.454 -7.502 1.00 97.12 102 ASP A CA 1
ATOM 847 C C . ASP A 1 102 ? -10.702 -2.405 -7.276 1.00 97.12 102 ASP A C 1
ATOM 849 O O . ASP A 1 102 ? -11.726 -2.393 -7.952 1.00 97.12 102 ASP A O 1
ATOM 853 N N . GLY A 1 103 ? -10.475 -1.491 -6.321 1.00 96.38 103 GLY A N 1
ATOM 854 C CA . GLY A 1 103 ? -11.399 -0.416 -5.935 1.00 96.38 103 GLY A CA 1
ATOM 855 C C . GLY A 1 103 ? -12.383 -0.781 -4.818 1.00 96.38 103 GLY A C 1
ATOM 856 O O . GLY A 1 103 ? -12.976 0.118 -4.225 1.00 96.38 103 GLY A O 1
ATOM 857 N N . GLU A 1 104 ? -12.503 -2.062 -4.475 1.00 96.81 104 GLU A N 1
ATOM 858 C CA . GLU A 1 104 ? -13.408 -2.558 -3.436 1.00 96.81 104 GLU A CA 1
ATOM 859 C C . GLU A 1 104 ? -12.727 -2.547 -2.067 1.00 96.81 104 GLU A C 1
ATOM 861 O O . GLU A 1 104 ? -11.608 -3.040 -1.927 1.00 96.81 104 GLU A O 1
ATOM 866 N N . LEU A 1 105 ? -13.394 -2.012 -1.038 1.00 97.19 105 LEU A N 1
ATOM 867 C CA . LEU A 1 105 ? -12.886 -2.050 0.336 1.00 97.19 105 LEU A CA 1
ATOM 868 C C . LEU A 1 105 ? -12.884 -3.500 0.832 1.00 97.19 105 LEU A C 1
ATOM 870 O O . LEU A 1 105 ? -13.916 -4.166 0.820 1.00 97.19 105 LEU A O 1
ATOM 874 N N . ARG A 1 106 ? -11.723 -3.988 1.270 1.00 97.88 106 ARG A N 1
ATOM 875 C CA . ARG A 1 106 ? -11.537 -5.368 1.738 1.00 97.88 106 ARG A CA 1
ATOM 876 C C . ARG A 1 106 ? -11.286 -5.450 3.226 1.00 97.88 106 ARG A C 1
ATOM 878 O O . ARG A 1 106 ? -11.762 -6.385 3.864 1.00 97.88 106 ARG A O 1
ATOM 885 N N . ILE A 1 107 ? -10.514 -4.514 3.773 1.00 98.31 107 ILE A N 1
ATOM 886 C CA . ILE A 1 107 ? -10.126 -4.533 5.183 1.00 98.31 107 ILE A CA 1
ATOM 887 C C . ILE A 1 107 ? -10.106 -3.107 5.726 1.00 98.31 107 ILE A C 1
ATOM 889 O O . ILE A 1 107 ? -9.579 -2.209 5.071 1.00 98.31 107 ILE A O 1
ATOM 893 N N . THR A 1 108 ? -10.621 -2.919 6.937 1.00 98.56 108 THR A N 1
ATOM 894 C CA . THR A 1 108 ? -10.265 -1.778 7.785 1.00 98.56 108 THR A CA 1
ATOM 895 C C . THR A 1 108 ? -9.632 -2.266 9.080 1.00 98.56 108 THR A C 1
ATOM 897 O O . THR A 1 108 ? -9.978 -3.328 9.596 1.00 98.56 108 THR A O 1
ATOM 900 N N . GLU A 1 109 ? -8.689 -1.495 9.600 1.00 98.56 109 GLU A N 1
ATOM 901 C CA . GLU A 1 109 ? -8.071 -1.697 10.902 1.00 98.56 109 GLU A CA 1
ATOM 902 C C . GLU A 1 109 ? -8.075 -0.369 11.655 1.00 98.56 109 GLU A C 1
ATOM 904 O O . GLU A 1 109 ? -7.495 0.614 11.199 1.00 98.56 109 GLU A O 1
ATOM 909 N N . GLU A 1 110 ? -8.754 -0.338 12.795 1.00 98.56 110 GLU A N 1
ATOM 910 C CA . GLU A 1 110 ? -8.931 0.845 13.628 1.00 98.56 110 GLU A CA 1
ATOM 911 C C . GLU A 1 110 ? -8.313 0.604 15.003 1.00 98.56 110 GLU A C 1
ATOM 913 O O . GLU A 1 110 ? -8.637 -0.360 15.701 1.00 98.56 110 GLU A O 1
ATOM 918 N N . HIS A 1 111 ? -7.423 1.500 15.406 1.00 98.19 111 HIS A N 1
ATOM 919 C CA . HIS A 1 111 ? -6.755 1.471 16.692 1.00 98.19 111 HIS A CA 1
ATOM 920 C C . HIS A 1 111 ? -7.510 2.373 17.678 1.00 98.19 111 HIS A C 1
ATOM 922 O O . HIS A 1 111 ? -7.482 3.612 17.615 1.00 98.19 111 HIS A O 1
ATOM 928 N N . GLU A 1 112 ? -8.183 1.743 18.642 1.00 97.69 112 GLU A N 1
ATOM 929 C CA . GLU A 1 112 ? -8.727 2.437 19.814 1.00 97.69 112 GLU A CA 1
ATOM 930 C C . GLU A 1 112 ? -7.606 2.791 20.803 1.00 97.69 112 GLU A C 1
ATOM 932 O O . GLU A 1 112 ? -7.690 3.799 21.507 1.00 97.69 112 GLU A O 1
ATOM 937 N N . SER A 1 113 ? -6.541 1.983 20.828 1.00 97.88 113 SER A N 1
ATOM 938 C CA . SER A 1 113 ? -5.269 2.236 21.509 1.00 97.88 113 SER A CA 1
ATOM 939 C C . SER A 1 113 ? -4.153 1.375 20.899 1.00 97.88 113 SER A C 1
ATOM 941 O O . SER A 1 113 ? -4.414 0.526 20.051 1.00 97.88 113 SER A O 1
ATOM 943 N N . ASP A 1 114 ? -2.912 1.513 21.378 1.00 97.00 114 ASP A N 1
ATOM 944 C CA . ASP A 1 114 ? -1.813 0.601 21.003 1.00 97.00 114 ASP A CA 1
ATOM 945 C C . ASP A 1 114 ? -2.059 -0.870 21.391 1.00 97.00 114 ASP A C 1
ATOM 947 O O . ASP A 1 114 ? -1.421 -1.771 20.846 1.00 97.00 114 ASP A O 1
ATOM 951 N N . SER A 1 115 ? -2.954 -1.128 22.349 1.00 97.25 115 SER A N 1
ATOM 952 C CA . SER A 1 115 ? -3.282 -2.482 22.799 1.00 97.25 115 SER A CA 1
ATOM 953 C C . SER A 1 115 ? -4.625 -2.983 22.292 1.00 97.25 115 SER A C 1
ATOM 955 O O . SER A 1 115 ? -4.885 -4.176 22.421 1.00 97.25 115 SER A O 1
ATOM 957 N N . ARG A 1 116 ? -5.474 -2.122 21.722 1.00 98.25 116 ARG A N 1
ATOM 958 C CA . ARG A 1 116 ? -6.842 -2.470 21.343 1.00 98.25 116 ARG A CA 1
ATOM 959 C C . ARG A 1 116 ? -7.137 -2.077 19.903 1.00 98.25 116 ARG A C 1
ATOM 961 O O . ARG A 1 116 ? -7.167 -0.893 19.570 1.00 98.25 116 ARG A O 1
ATOM 968 N N . VAL A 1 117 ? -7.381 -3.091 19.078 1.00 98.44 117 VAL A N 1
ATOM 969 C CA . VAL A 1 117 ? -7.535 -2.961 17.624 1.00 98.44 117 VAL A CA 1
ATOM 970 C C . VAL A 1 117 ? -8.826 -3.630 17.178 1.00 98.44 117 VAL A C 1
ATOM 972 O O . VAL A 1 117 ? -9.135 -4.742 17.611 1.00 98.44 117 VAL A O 1
ATOM 975 N N . ILE A 1 118 ? -9.562 -2.964 16.299 1.00 98.50 118 ILE A N 1
ATOM 976 C CA . ILE A 1 118 ? -10.748 -3.488 15.630 1.00 98.50 118 ILE A CA 1
ATOM 977 C C . ILE A 1 118 ? -10.382 -3.710 14.167 1.00 98.50 118 ILE A C 1
ATOM 979 O O . ILE A 1 118 ? -9.996 -2.777 13.472 1.00 98.50 118 ILE A O 1
ATOM 983 N N . GLN A 1 119 ? -10.514 -4.942 13.693 1.00 98.38 119 GLN A N 1
ATOM 984 C CA . GLN A 1 119 ? -10.316 -5.289 12.293 1.00 98.38 119 GLN A CA 1
ATOM 985 C C . GLN A 1 119 ? -11.655 -5.685 11.680 1.00 98.38 119 GLN A C 1
ATOM 987 O O . GLN A 1 119 ? -12.346 -6.550 12.218 1.00 98.38 119 GLN A O 1
ATOM 992 N N . THR A 1 120 ? -11.998 -5.088 10.543 1.00 98.12 120 THR A N 1
ATOM 993 C CA . THR A 1 120 ? -13.178 -5.466 9.760 1.00 98.12 120 THR A CA 1
ATOM 994 C C . THR A 1 120 ? -12.743 -6.020 8.413 1.00 98.12 120 THR A C 1
ATOM 996 O O . THR A 1 120 ? -12.007 -5.356 7.691 1.00 98.12 120 THR A O 1
ATOM 999 N N . ILE A 1 121 ? -13.201 -7.222 8.067 1.00 97.69 121 ILE A N 1
ATOM 1000 C CA . ILE A 1 121 ? -12.969 -7.872 6.771 1.00 97.69 121 ILE A CA 1
ATOM 1001 C C . ILE A 1 121 ? -14.285 -7.885 5.999 1.00 97.69 121 ILE A C 1
ATOM 1003 O O . ILE A 1 121 ? -15.291 -8.381 6.506 1.00 97.69 121 ILE A O 1
ATOM 1007 N N . TYR A 1 122 ? -14.262 -7.376 4.774 1.00 96.62 122 TYR A N 1
ATOM 1008 C CA . TYR A 1 122 ? -15.417 -7.244 3.891 1.00 96.62 122 TYR A CA 1
ATOM 1009 C C . TYR A 1 122 ? -15.343 -8.302 2.784 1.00 96.62 122 TYR A C 1
ATOM 1011 O O . TYR A 1 122 ? -14.364 -8.362 2.034 1.00 96.62 122 TYR A O 1
ATOM 1019 N N . PHE A 1 123 ? -16.374 -9.141 2.674 1.00 91.00 123 PHE A N 1
ATOM 1020 C CA . PHE A 1 123 ? -16.468 -10.169 1.629 1.00 91.00 123 PHE A CA 1
ATOM 1021 C C . PHE A 1 123 ? -17.239 -9.649 0.418 1.00 91.00 123 PHE A C 1
ATOM 1023 O O . PHE A 1 123 ? -16.791 -9.773 -0.723 1.00 91.00 123 PHE A O 1
ATOM 1030 N N . ASP A 1 124 ? -18.377 -9.025 0.699 1.00 87.31 124 ASP A N 1
ATOM 1031 C CA . ASP A 1 124 ? -19.265 -8.369 -0.248 1.00 87.31 124 ASP A CA 1
ATOM 1032 C C . ASP A 1 124 ? -20.011 -7.227 0.466 1.00 87.31 124 ASP A C 1
ATOM 1034 O O . ASP A 1 124 ? -19.734 -6.917 1.626 1.00 87.31 124 ASP A O 1
ATOM 1038 N N . SER A 1 125 ? -20.955 -6.586 -0.224 1.00 80.44 125 SER A N 1
ATOM 1039 C CA . SER A 1 125 ? -21.738 -5.478 0.335 1.00 80.44 125 SER A CA 1
ATOM 1040 C C . SER A 1 125 ? -22.654 -5.864 1.504 1.00 80.44 125 SER A C 1
ATOM 1042 O O . SER A 1 125 ? -23.220 -4.970 2.119 1.00 80.44 125 SER A O 1
ATOM 1044 N N . SER A 1 126 ? -22.852 -7.157 1.766 1.00 88.00 126 SER A N 1
ATOM 1045 C CA . SER A 1 126 ? -23.792 -7.698 2.758 1.00 88.00 126 SER A CA 1
ATOM 1046 C C . SER A 1 126 ? -23.129 -8.464 3.905 1.00 88.00 126 SER A C 1
ATOM 1048 O O . SER A 1 126 ? -23.739 -8.585 4.960 1.00 88.00 126 SER A O 1
ATOM 1050 N N . HIS A 1 127 ? -21.897 -8.957 3.740 1.00 93.06 127 HIS A N 1
ATOM 1051 C CA . HIS A 1 127 ? -21.212 -9.776 4.742 1.00 93.06 127 HIS A CA 1
ATOM 1052 C C . HIS A 1 127 ? -19.864 -9.181 5.139 1.00 93.06 127 HIS A C 1
ATOM 1054 O O . HIS A 1 127 ? -18.970 -8.974 4.307 1.00 93.06 127 HIS A O 1
ATOM 1060 N N . LYS A 1 128 ? -19.678 -9.002 6.448 1.00 96.38 128 LYS A N 1
ATOM 1061 C CA . LYS A 1 128 ? -18.403 -8.588 7.041 1.00 96.38 128 LYS A CA 1
ATOM 1062 C C . LYS A 1 128 ? -18.107 -9.339 8.332 1.00 96.38 128 LYS A C 1
ATOM 1064 O O . LYS A 1 128 ? -19.014 -9.701 9.075 1.00 96.38 128 LYS A O 1
ATOM 1069 N N . ILE A 1 129 ? -16.829 -9.555 8.618 1.00 97.69 129 ILE A N 1
ATOM 1070 C CA . ILE A 1 129 ? -16.366 -10.054 9.917 1.00 97.69 129 ILE A CA 1
ATOM 1071 C C . ILE A 1 129 ? -15.725 -8.901 10.671 1.00 97.69 129 ILE A C 1
ATOM 1073 O O . ILE A 1 129 ? -14.842 -8.244 10.131 1.00 97.69 129 ILE A O 1
ATOM 1077 N N . VAL A 1 130 ? -16.132 -8.696 11.920 1.00 98.12 130 VAL A N 1
ATOM 1078 C CA . VAL A 1 130 ? -15.483 -7.768 12.851 1.00 98.12 130 VAL A CA 1
ATOM 1079 C C . VAL A 1 130 ? -14.775 -8.577 13.928 1.00 98.12 130 VAL A C 1
ATOM 1081 O O . VAL A 1 130 ? -15.408 -9.372 14.624 1.00 98.12 130 VAL A O 1
ATOM 1084 N N . ALA A 1 131 ? -13.471 -8.369 14.073 1.00 98.38 131 ALA A N 1
ATOM 1085 C CA . ALA A 1 131 ? -12.639 -8.985 15.095 1.00 98.38 131 ALA A CA 1
ATOM 1086 C C . ALA A 1 131 ? -12.008 -7.912 15.990 1.00 98.38 131 ALA A C 1
ATOM 1088 O O . ALA A 1 131 ? -11.476 -6.918 15.499 1.00 98.38 131 ALA A O 1
ATOM 1089 N N . VAL A 1 132 ? -12.042 -8.130 17.304 1.00 98.62 132 VAL A N 1
ATOM 1090 C CA . VAL A 1 132 ? -11.394 -7.252 18.288 1.00 98.62 132 VAL A CA 1
ATOM 1091 C C . VAL A 1 132 ? -10.184 -7.966 18.862 1.00 98.62 132 VAL A C 1
ATOM 1093 O O . VAL A 1 132 ? -10.268 -9.118 19.301 1.00 98.62 132 VAL A O 1
ATOM 1096 N N . TYR A 1 133 ? -9.066 -7.256 18.896 1.00 98.19 133 TYR A N 1
ATOM 1097 C CA . TYR A 1 133 ? -7.812 -7.716 19.464 1.00 98.19 133 TYR A CA 1
ATOM 1098 C C . TYR A 1 133 ? -7.466 -6.884 20.693 1.00 98.19 133 TYR A C 1
ATOM 1100 O O . TYR A 1 133 ? -7.549 -5.658 20.659 1.00 98.19 133 TYR A O 1
ATOM 1108 N N . GLN A 1 134 ? -7.047 -7.562 21.758 1.00 98.38 134 GLN A N 1
ATOM 1109 C CA . GLN A 1 134 ? -6.477 -6.967 22.961 1.00 98.38 134 GLN A CA 1
ATOM 1110 C C . GLN A 1 134 ? -5.077 -7.549 23.156 1.00 98.38 134 GLN A C 1
ATOM 1112 O O . GLN A 1 134 ? -4.914 -8.766 23.198 1.00 98.38 134 GLN A O 1
ATOM 1117 N N . ASP A 1 135 ? -4.057 -6.696 23.219 1.00 96.88 135 ASP A N 1
ATOM 1118 C CA . ASP A 1 135 ? -2.648 -7.087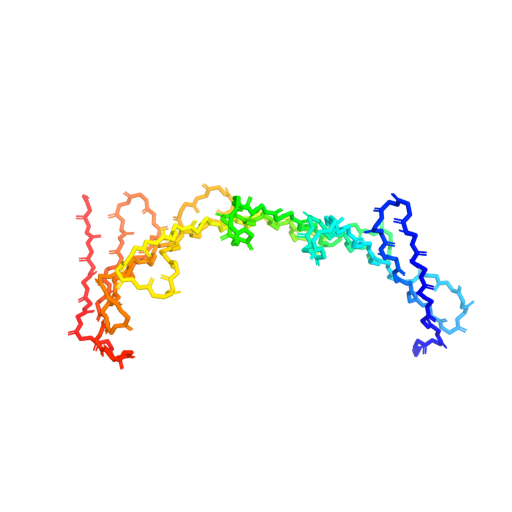 23.346 1.00 96.88 135 ASP A CA 1
ATOM 1119 C C . ASP A 1 135 ? -2.227 -8.129 22.293 1.00 96.88 135 ASP A C 1
ATOM 1121 O O . ASP A 1 135 ? -1.503 -9.085 22.570 1.00 96.88 135 ASP A O 1
ATOM 1125 N N . LYS A 1 136 ? -2.702 -7.925 21.053 1.00 94.44 136 LYS A N 1
ATOM 1126 C CA . LYS A 1 136 ? -2.492 -8.800 19.881 1.00 94.44 136 LYS A CA 1
ATOM 1127 C C . LYS A 1 136 ? -3.151 -10.181 19.982 1.00 94.44 136 LYS A C 1
ATOM 1129 O O . LYS A 1 136 ? -2.910 -11.040 19.136 1.00 94.44 136 LYS A O 1
ATOM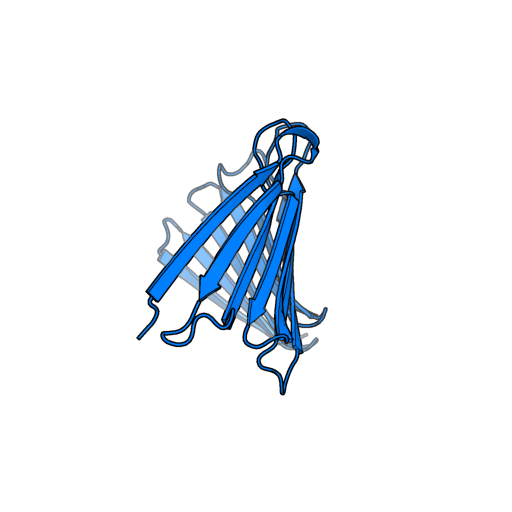 1134 N N . ILE A 1 137 ? -4.004 -10.400 20.979 1.00 97.25 137 ILE A N 1
ATOM 1135 C CA . ILE A 1 137 ? -4.806 -11.613 21.137 1.00 97.25 137 ILE A CA 1
ATOM 1136 C C . ILE A 1 137 ? -6.227 -11.309 20.672 1.00 97.25 137 ILE A C 1
ATOM 1138 O O . ILE A 1 137 ? -6.832 -10.340 21.125 1.00 97.25 137 ILE A O 1
ATOM 1142 N N . LYS A 1 138 ? -6.777 -12.139 19.779 1.00 98.00 138 LYS A N 1
ATOM 1143 C CA . LYS A 1 138 ? -8.179 -12.022 19.362 1.00 98.00 138 LYS A CA 1
ATOM 1144 C C . LYS A 1 138 ? -9.086 -12.356 20.547 1.00 98.00 138 LYS A C 1
ATOM 1146 O O . LYS A 1 138 ? -9.031 -13.474 21.057 1.00 98.00 138 LYS A O 1
ATOM 1151 N N . VAL A 1 139 ? -9.897 -11.396 20.980 1.00 98.44 139 VAL A N 1
ATOM 1152 C CA . VAL A 1 139 ? -10.819 -11.537 22.121 1.00 98.44 139 VAL A CA 1
ATOM 1153 C C . VAL A 1 139 ? -12.282 -11.605 21.695 1.00 98.44 139 VAL A C 1
ATOM 1155 O O . VAL A 1 139 ? -13.106 -12.132 22.437 1.00 98.44 139 VAL A O 1
ATOM 1158 N N . GLU A 1 140 ? -12.604 -11.119 20.497 1.00 98.25 140 GLU A N 1
ATOM 1159 C CA . GLU A 1 140 ? -13.955 -11.140 19.941 1.00 98.25 140 GLU A CA 1
ATOM 1160 C C . GLU A 1 140 ? -13.904 -11.336 18.423 1.00 98.25 140 GLU A C 1
ATOM 1162 O O . GLU A 1 140 ? -12.978 -10.861 17.766 1.00 98.25 140 GLU A O 1
ATOM 1167 N N . GLU A 1 141 ? -14.900 -12.028 17.871 1.00 97.94 141 GLU A N 1
ATOM 1168 C CA . GLU A 1 141 ? -15.132 -12.154 16.432 1.00 97.94 141 GLU A CA 1
ATOM 1169 C C . GLU A 1 141 ? -16.629 -12.320 16.166 1.00 97.94 141 GLU A C 1
ATOM 1171 O O . GLU A 1 141 ? -17.298 -13.112 16.837 1.00 97.94 141 GLU A O 1
ATOM 1176 N N . LYS A 1 142 ? -17.161 -11.569 15.201 1.00 97.50 142 LYS A N 1
ATOM 1177 C CA . LYS A 1 142 ? -18.573 -11.604 14.812 1.00 97.50 142 LYS A CA 1
ATOM 1178 C C . LYS A 1 142 ? -18.714 -11.513 13.300 1.00 97.50 142 LYS A C 1
ATOM 1180 O O . LYS A 1 142 ? -18.126 -10.627 12.686 1.00 97.50 142 LYS A O 1
ATOM 1185 N N . LEU A 1 143 ? -19.537 -12.390 12.729 1.00 96.50 143 LEU A N 1
ATOM 1186 C CA . LEU A 1 143 ? -20.097 -12.204 11.392 1.00 96.50 143 LEU A CA 1
ATOM 1187 C C . LEU A 1 143 ? -21.265 -11.218 11.498 1.00 96.50 143 LEU A C 1
ATOM 1189 O O . LEU A 1 143 ? -22.127 -11.374 12.365 1.00 96.50 143 LEU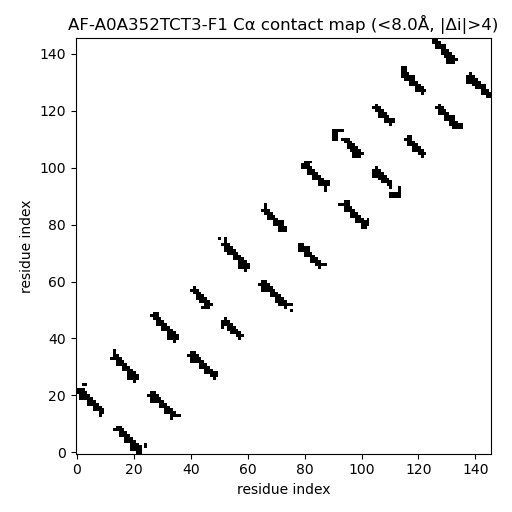 A O 1
ATOM 1193 N N . ILE A 1 144 ? -21.267 -10.204 10.643 1.00 94.31 144 ILE A N 1
ATOM 1194 C CA . ILE A 1 144 ? -22.343 -9.229 10.508 1.00 94.31 144 ILE A CA 1
ATOM 1195 C C . ILE A 1 144 ? -22.913 -9.374 9.102 1.00 94.31 144 ILE A C 1
ATOM 1197 O O . ILE A 1 144 ? -22.170 -9.318 8.119 1.00 94.31 144 ILE A O 1
ATOM 1201 N N . GLU A 1 145 ? -24.225 -9.558 9.058 1.00 91.38 145 GLU A N 1
ATOM 1202 C CA . GLU A 1 145 ? -25.044 -9.629 7.854 1.00 91.38 145 GLU A CA 1
ATOM 1203 C C . GLU A 1 145 ? -25.947 -8.391 7.865 1.00 91.38 145 GLU A C 1
ATOM 1205 O O . GLU A 1 145 ? -26.608 -8.137 8.880 1.00 91.38 145 GLU A O 1
ATOM 1210 N N . ASP A 1 146 ? -25.895 -7.589 6.800 1.00 76.06 146 ASP A N 1
ATOM 1211 C CA . ASP A 1 146 ? -26.733 -6.390 6.633 1.00 76.06 146 ASP A CA 1
ATOM 1212 C C . ASP A 1 146 ? -28.118 -6.725 6.035 1.00 76.06 146 ASP A C 1
ATOM 1214 O O . ASP A 1 146 ? -28.211 -7.629 5.169 1.00 76.06 146 ASP A O 1
#

Mean predicted aligned error: 4.36 Å